Protein AF-A0A954QRU7-F1 (afdb_monomer)

Structure (mmCIF, N/CA/C/O backbone):
data_AF-A0A954QRU7-F1
#
_entry.id   AF-A0A954QRU7-F1
#
loop_
_atom_site.group_PDB
_atom_site.id
_atom_site.type_symbol
_atom_site.label_atom_id
_atom_site.label_alt_id
_atom_site.label_comp_id
_atom_site.label_asym_id
_atom_site.label_entity_id
_atom_site.label_seq_id
_atom_site.pdbx_PDB_ins_code
_atom_site.Cartn_x
_atom_site.Cartn_y
_atom_site.Cartn_z
_atom_site.occupancy
_atom_site.B_iso_or_equiv
_atom_site.auth_seq_id
_atom_site.auth_comp_id
_atom_site.auth_asym_id
_atom_site.auth_atom_id
_atom_site.pdbx_PDB_model_num
ATOM 1 N N . MET A 1 1 ? 37.452 9.430 -57.415 1.00 62.84 1 MET A N 1
ATOM 2 C CA . MET A 1 1 ? 36.950 10.141 -56.210 1.00 62.84 1 MET A CA 1
ATOM 3 C C . MET A 1 1 ? 35.502 9.790 -55.860 1.00 62.84 1 MET A C 1
ATOM 5 O O . MET A 1 1 ? 35.247 9.534 -54.694 1.00 62.84 1 MET A O 1
ATOM 9 N N . LYS A 1 2 ? 34.566 9.727 -56.822 1.00 70.38 2 LYS A N 1
ATOM 10 C CA . LYS A 1 2 ? 33.141 9.438 -56.547 1.00 70.38 2 LYS A CA 1
ATOM 11 C C . LYS A 1 2 ? 32.864 8.030 -55.981 1.00 70.38 2 LYS A C 1
ATOM 13 O O . LYS A 1 2 ? 31.993 7.886 -55.137 1.00 70.38 2 LYS A O 1
ATOM 18 N N . GLU A 1 3 ? 33.631 7.019 -56.386 1.00 77.12 3 GLU A N 1
ATOM 19 C CA . GLU A 1 3 ? 33.451 5.634 -55.911 1.00 77.12 3 GLU A CA 1
ATOM 20 C C . GLU A 1 3 ? 33.854 5.459 -54.438 1.00 77.12 3 GLU A C 1
ATOM 22 O O . GLU A 1 3 ? 33.079 4.932 -53.649 1.00 77.12 3 GLU A O 1
ATOM 27 N N . TYR A 1 4 ? 35.007 5.997 -54.023 1.00 84.94 4 TYR A N 1
ATOM 28 C CA . TYR A 1 4 ? 35.438 5.982 -52.617 1.00 84.94 4 TYR A CA 1
ATOM 29 C C . TYR A 1 4 ? 34.463 6.714 -51.685 1.00 84.94 4 TYR A C 1
ATOM 31 O O . TYR A 1 4 ? 34.247 6.284 -50.556 1.00 84.94 4 TYR A O 1
ATOM 39 N N . PHE A 1 5 ? 33.838 7.793 -52.165 1.00 83.44 5 PHE A N 1
ATOM 40 C CA . PHE A 1 5 ? 32.816 8.517 -51.411 1.00 83.44 5 PHE A CA 1
ATOM 41 C C . PHE A 1 5 ? 31.587 7.641 -51.119 1.00 83.44 5 PHE A C 1
ATOM 43 O O . PHE A 1 5 ? 31.113 7.616 -49.986 1.00 83.44 5 PHE A O 1
ATOM 50 N N . LEU A 1 6 ? 31.111 6.868 -52.103 1.00 86.75 6 LEU A N 1
ATOM 51 C CA . LEU A 1 6 ? 29.978 5.955 -51.917 1.00 86.75 6 LEU A CA 1
ATOM 52 C C . LEU A 1 6 ? 30.295 4.820 -50.937 1.00 86.75 6 LEU A C 1
ATOM 54 O O . LEU A 1 6 ? 29.443 4.477 -50.121 1.00 86.75 6 LEU A O 1
ATOM 58 N N . PHE A 1 7 ? 31.515 4.280 -50.959 1.00 88.56 7 PHE A N 1
ATOM 59 C CA . PHE A 1 7 ? 31.930 3.254 -49.997 1.00 88.56 7 PHE A CA 1
ATOM 60 C C . PHE A 1 7 ? 32.012 3.784 -48.562 1.00 88.56 7 PHE A C 1
ATOM 62 O O . PHE A 1 7 ? 31.546 3.116 -47.641 1.00 88.56 7 PHE A O 1
ATOM 69 N N . ILE A 1 8 ? 32.553 4.990 -48.361 1.00 90.19 8 ILE A N 1
ATOM 70 C CA . ILE A 1 8 ? 32.653 5.600 -47.026 1.00 90.19 8 ILE A CA 1
ATOM 71 C C . ILE A 1 8 ? 31.260 5.925 -46.478 1.00 90.19 8 ILE A C 1
ATOM 73 O O . ILE A 1 8 ? 30.940 5.553 -45.350 1.00 90.19 8 ILE A O 1
ATOM 77 N N . VAL A 1 9 ? 30.411 6.575 -47.280 1.00 90.62 9 VAL A N 1
ATOM 78 C CA . VAL A 1 9 ? 29.050 6.940 -46.860 1.00 90.62 9 VAL A CA 1
ATOM 79 C C . VAL A 1 9 ? 28.194 5.692 -46.642 1.00 90.62 9 VAL A C 1
ATOM 81 O O . VAL A 1 9 ? 27.519 5.595 -45.622 1.00 90.62 9 VAL A O 1
ATOM 84 N N . GLY A 1 10 ? 28.262 4.704 -47.540 1.00 92.38 10 GLY A N 1
ATOM 85 C CA . GLY A 1 10 ? 27.544 3.436 -47.394 1.00 92.38 10 GLY A CA 1
ATOM 86 C C . GLY A 1 10 ? 27.986 2.646 -46.161 1.00 92.38 10 GLY A C 1
ATOM 87 O O . GLY A 1 10 ? 27.143 2.155 -45.411 1.00 92.38 10 GLY A O 1
ATOM 88 N N . GLY A 1 11 ? 29.294 2.591 -45.895 1.00 92.69 11 GLY A N 1
ATOM 89 C CA . GLY A 1 11 ? 29.844 1.963 -44.693 1.00 92.69 11 GLY A CA 1
ATOM 90 C C . GLY A 1 11 ? 29.396 2.658 -43.406 1.00 92.69 11 GLY A C 1
ATOM 91 O O . GLY A 1 11 ? 28.996 1.989 -42.454 1.00 92.69 11 GLY A O 1
ATOM 92 N N . MET A 1 12 ? 29.382 3.994 -43.389 1.00 94.38 12 MET A N 1
ATOM 93 C CA . MET A 1 12 ? 28.890 4.773 -42.248 1.00 94.38 12 MET A CA 1
ATOM 94 C C . MET A 1 12 ? 27.396 4.532 -41.993 1.00 94.38 12 MET A C 1
ATOM 96 O O . MET A 1 12 ? 26.984 4.409 -40.842 1.00 94.38 12 MET A O 1
ATOM 100 N N . LEU A 1 13 ? 26.594 4.418 -43.053 1.00 94.75 13 LEU A N 1
ATOM 101 C CA . LEU A 1 13 ? 25.151 4.190 -42.961 1.00 94.75 13 LEU A CA 1
ATOM 102 C C . LEU A 1 13 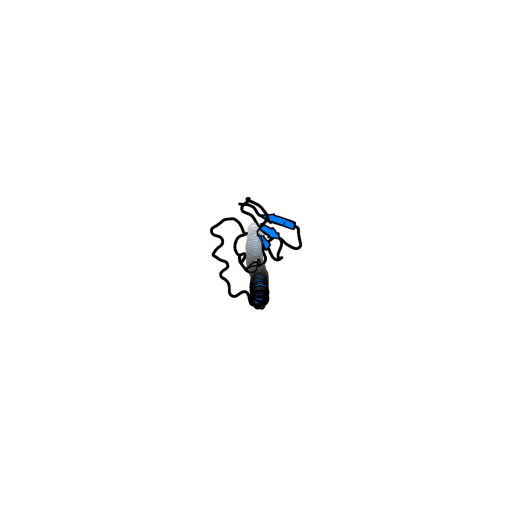? 24.836 2.800 -42.392 1.00 94.75 13 LEU A C 1
ATOM 104 O O . LEU A 1 13 ? 24.006 2.673 -41.494 1.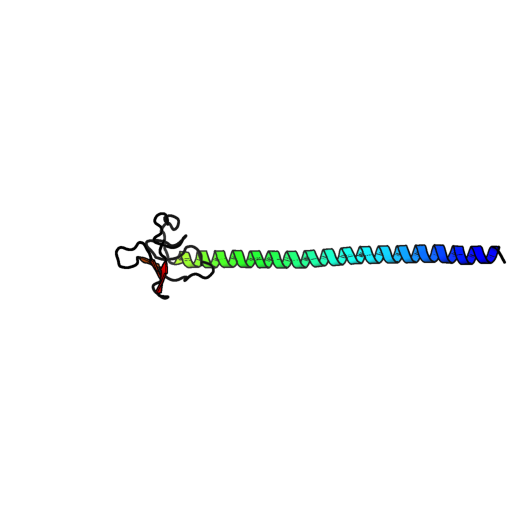00 94.75 13 LEU A O 1
ATOM 108 N N . ILE A 1 14 ? 25.560 1.771 -42.844 1.00 93.69 14 ILE A N 1
ATOM 109 C CA . ILE A 1 14 ? 25.463 0.415 -42.286 1.00 93.69 14 ILE A CA 1
ATOM 110 C C . ILE A 1 14 ? 25.934 0.400 -40.827 1.00 93.69 14 ILE A C 1
ATOM 112 O O . ILE A 1 14 ? 25.255 -0.166 -39.974 1.00 93.69 14 ILE A O 1
ATOM 116 N N . GLY A 1 15 ? 27.049 1.067 -40.513 1.00 95.75 15 GLY A N 1
ATOM 117 C CA . GLY A 1 15 ? 27.545 1.184 -39.140 1.00 95.75 15 GLY A CA 1
ATOM 118 C C . GLY A 1 15 ? 26.531 1.844 -38.203 1.00 95.75 15 GLY A C 1
ATOM 119 O O . GLY A 1 15 ? 26.275 1.334 -37.114 1.00 95.75 15 GLY A O 1
ATOM 120 N N . ALA A 1 16 ? 25.890 2.928 -38.646 1.00 95.50 16 ALA A N 1
ATOM 121 C CA . ALA A 1 16 ? 24.833 3.600 -37.894 1.00 95.50 16 ALA A CA 1
ATOM 122 C C . ALA A 1 16 ? 23.611 2.693 -37.676 1.00 95.50 16 ALA A C 1
ATOM 124 O O . ALA A 1 16 ? 23.063 2.665 -36.576 1.00 95.50 16 ALA A O 1
ATOM 125 N N . LEU A 1 17 ? 23.220 1.911 -38.687 1.00 96.19 17 LEU A N 1
ATOM 126 C CA . LEU A 1 17 ? 22.139 0.925 -38.588 1.00 96.19 17 LEU A CA 1
ATOM 127 C C . LEU A 1 17 ? 22.441 -0.159 -37.550 1.00 96.19 17 LEU A C 1
ATOM 129 O O . LEU A 1 17 ? 21.585 -0.476 -36.724 1.00 96.19 17 LEU A O 1
ATOM 133 N N . VAL A 1 18 ? 23.664 -0.694 -37.554 1.00 96.69 18 VAL A N 1
ATOM 134 C CA . VAL A 1 18 ? 24.096 -1.701 -36.575 1.00 96.69 18 VAL A CA 1
ATOM 135 C C . VAL A 1 18 ? 24.102 -1.113 -35.165 1.00 96.69 18 VAL A C 1
ATOM 137 O O . VAL A 1 18 ? 23.556 -1.725 -34.250 1.00 96.69 18 VAL A O 1
ATOM 140 N N . LEU A 1 19 ? 24.656 0.089 -34.982 1.00 96.75 19 LEU A N 1
ATOM 141 C CA . LEU A 1 19 ? 24.666 0.763 -33.681 1.00 96.75 19 LEU A CA 1
ATOM 142 C C . LEU A 1 19 ? 23.251 1.050 -33.171 1.00 96.75 19 LEU A C 1
ATOM 144 O O . LEU A 1 19 ? 22.970 0.823 -31.996 1.00 96.75 19 LEU A O 1
ATOM 148 N N . TYR A 1 20 ? 22.351 1.498 -34.049 1.00 96.94 20 TYR A N 1
ATOM 149 C CA . TYR A 1 20 ? 20.947 1.714 -33.707 1.00 96.94 20 TYR A CA 1
ATOM 150 C C . TYR A 1 20 ? 20.267 0.416 -33.264 1.00 96.94 20 TYR A C 1
ATOM 152 O O . TYR A 1 20 ? 19.567 0.402 -32.252 1.00 96.94 20 TYR A O 1
ATOM 160 N N . PHE A 1 21 ? 20.513 -0.686 -33.975 1.00 97.19 21 PHE A N 1
ATOM 161 C CA . PHE A 1 21 ? 19.952 -1.987 -33.625 1.00 97.19 21 PHE A CA 1
ATOM 162 C C . PHE A 1 21 ? 20.461 -2.480 -32.266 1.00 97.19 21 PHE A C 1
ATOM 164 O O . PHE A 1 21 ? 19.664 -2.859 -31.411 1.00 97.19 21 PHE A O 1
ATOM 171 N N . VAL A 1 22 ? 21.774 -2.399 -32.022 1.00 96.88 22 VAL A N 1
ATOM 172 C CA . VAL A 1 22 ? 22.374 -2.754 -30.725 1.00 96.88 22 VAL A CA 1
ATOM 173 C C . VAL A 1 22 ? 21.781 -1.904 -29.602 1.00 96.88 22 VAL A C 1
ATOM 175 O O . VAL A 1 22 ? 21.382 -2.438 -28.569 1.00 96.88 22 VAL A O 1
ATOM 178 N N . TRP A 1 23 ? 21.665 -0.593 -29.812 1.00 96.88 23 TRP A N 1
ATOM 179 C CA . TRP A 1 23 ? 21.068 0.310 -28.832 1.00 96.88 23 TRP A CA 1
ATOM 180 C C . TRP A 1 23 ? 19.595 -0.020 -28.555 1.00 96.88 23 TRP A C 1
ATOM 182 O O . TRP A 1 23 ? 19.175 -0.033 -27.400 1.00 96.88 23 TRP A O 1
ATOM 192 N N . SER A 1 24 ? 18.817 -0.338 -29.592 1.00 96.31 24 SER A N 1
ATOM 193 C CA . SER A 1 24 ? 17.408 -0.720 -29.460 1.00 96.31 24 SER A CA 1
ATOM 194 C C . SER A 1 24 ? 17.241 -2.007 -28.652 1.00 96.31 24 SER A C 1
ATOM 196 O O . SER A 1 24 ? 16.396 -2.055 -27.758 1.00 96.31 24 SER A O 1
ATOM 198 N N . VAL A 1 25 ? 18.080 -3.013 -28.909 1.00 97.12 25 VAL A N 1
ATOM 199 C CA . VAL A 1 25 ? 18.077 -4.273 -28.159 1.00 97.12 25 VAL A CA 1
ATOM 200 C C . VAL A 1 25 ? 18.443 -4.029 -26.696 1.00 97.12 25 VAL A C 1
ATOM 202 O O . VAL A 1 25 ? 17.706 -4.452 -25.809 1.00 97.12 25 VAL A O 1
ATOM 205 N N . LEU A 1 26 ? 19.524 -3.291 -26.426 1.00 96.88 26 LEU A N 1
ATOM 206 C CA . LEU A 1 26 ? 19.924 -2.947 -25.057 1.00 96.88 26 LEU A CA 1
ATOM 207 C C . LEU A 1 26 ? 18.813 -2.207 -24.306 1.00 96.88 26 LEU A C 1
ATOM 209 O O . LEU A 1 26 ? 18.538 -2.520 -23.151 1.00 96.88 26 LEU A O 1
ATOM 213 N N . ARG A 1 27 ? 18.135 -1.266 -24.971 1.00 95.69 27 ARG A N 1
ATOM 214 C CA . ARG A 1 27 ? 17.009 -0.534 -24.389 1.00 95.69 27 ARG A CA 1
ATOM 215 C C . ARG A 1 27 ? 15.829 -1.451 -24.064 1.00 95.69 27 ARG A C 1
ATOM 217 O O . ARG A 1 27 ? 15.233 -1.287 -23.007 1.00 95.69 27 ARG A O 1
ATOM 224 N N . ALA A 1 28 ? 15.505 -2.403 -24.938 1.00 95.19 28 ALA A N 1
ATOM 225 C CA . ALA A 1 28 ? 14.420 -3.356 -24.706 1.00 95.19 28 ALA A CA 1
ATOM 226 C C . ALA A 1 28 ? 14.720 -4.298 -23.528 1.00 95.19 28 ALA A C 1
ATOM 228 O O . ALA A 1 28 ? 13.849 -4.568 -22.704 1.00 95.19 28 ALA A O 1
ATOM 229 N N . PHE A 1 29 ? 15.968 -4.762 -23.409 1.00 96.62 29 PHE A N 1
ATOM 230 C CA . PHE A 1 29 ? 16.397 -5.533 -22.242 1.00 96.62 29 PHE A CA 1
ATOM 231 C C . PHE A 1 29 ? 16.344 -4.703 -20.960 1.00 96.62 29 PHE A C 1
ATOM 233 O O . PHE A 1 29 ? 15.914 -5.212 -19.928 1.00 96.62 29 PHE A O 1
ATOM 240 N N . TRP A 1 30 ? 16.737 -3.430 -21.025 1.00 96.25 30 TRP A N 1
ATOM 241 C CA . TRP A 1 30 ? 16.670 -2.533 -19.875 1.00 96.25 30 TRP A CA 1
ATOM 242 C C . TRP A 1 30 ? 15.231 -2.315 -19.394 1.00 96.25 30 TRP A C 1
ATOM 244 O O . TRP A 1 30 ? 14.975 -2.448 -18.203 1.00 96.25 30 TRP A O 1
ATOM 254 N N . SER A 1 31 ? 14.281 -2.063 -20.302 1.00 94.19 31 SER A N 1
ATOM 255 C CA . SER A 1 31 ? 12.871 -1.902 -19.920 1.00 94.19 31 SER A CA 1
ATOM 256 C C . SER A 1 31 ? 12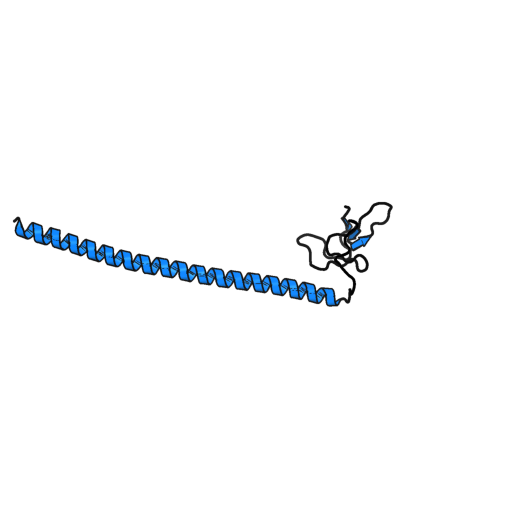.286 -3.179 -19.319 1.00 94.19 31 SER A C 1
ATOM 258 O O . SER A 1 31 ? 11.626 -3.117 -18.292 1.00 94.19 31 SER A O 1
ATOM 260 N N . LEU A 1 32 ? 12.595 -4.348 -19.895 1.00 95.50 32 LEU A N 1
ATOM 261 C CA . LEU A 1 32 ? 12.164 -5.633 -19.331 1.00 95.50 32 LEU A CA 1
ATOM 262 C C . LEU A 1 32 ? 12.733 -5.870 -17.926 1.00 95.50 32 LEU A C 1
ATOM 264 O O . LEU A 1 32 ? 12.055 -6.436 -17.073 1.00 95.50 32 LEU A O 1
ATOM 268 N N . PHE A 1 33 ? 13.977 -5.451 -17.686 1.00 96.06 33 PHE A N 1
ATOM 269 C CA . PHE A 1 33 ? 14.607 -5.565 -16.376 1.00 96.06 33 PHE A CA 1
ATOM 270 C C . PHE A 1 33 ? 13.975 -4.622 -15.343 1.00 96.06 33 PHE A C 1
ATOM 272 O O . PHE A 1 33 ? 13.733 -5.041 -14.212 1.00 96.06 33 PHE A O 1
ATOM 279 N N . GLU A 1 34 ? 13.681 -3.375 -15.722 1.00 96.12 34 GLU A N 1
ATOM 280 C CA . GLU A 1 34 ? 12.969 -2.425 -14.858 1.00 96.12 34 GLU A CA 1
ATOM 281 C C . GLU A 1 34 ? 11.567 -2.928 -14.507 1.00 96.12 34 GLU A C 1
ATOM 283 O O . GLU A 1 34 ? 11.216 -2.951 -13.328 1.00 96.12 34 GLU A O 1
ATOM 288 N N . ASP A 1 35 ? 10.811 -3.408 -15.497 1.00 94.62 35 ASP A N 1
ATOM 289 C CA . ASP A 1 35 ? 9.477 -3.972 -15.283 1.00 94.62 35 ASP A CA 1
ATOM 290 C C . ASP A 1 35 ? 9.538 -5.185 -14.347 1.00 94.62 35 ASP A C 1
ATOM 292 O O . ASP A 1 35 ? 8.788 -5.266 -13.375 1.00 94.62 35 ASP A O 1
ATOM 296 N N . TRP A 1 36 ? 10.474 -6.112 -14.583 1.00 95.12 36 TRP A N 1
ATOM 297 C CA . TRP A 1 36 ? 10.664 -7.277 -13.718 1.00 95.12 36 TRP A CA 1
ATOM 298 C C . TRP A 1 36 ? 10.985 -6.883 -12.272 1.00 95.12 36 TRP A C 1
ATOM 300 O O . TRP A 1 36 ? 10.422 -7.463 -11.342 1.00 95.12 36 TRP A O 1
ATOM 310 N N . ARG A 1 37 ? 11.843 -5.875 -12.065 1.00 95.44 37 ARG A N 1
ATOM 311 C CA . ARG A 1 37 ? 12.162 -5.374 -10.722 1.00 95.44 37 ARG A CA 1
ATOM 312 C C . ARG A 1 37 ? 10.937 -4.758 -10.047 1.00 95.44 37 ARG A C 1
ATOM 314 O O . ARG A 1 37 ? 10.676 -5.057 -8.886 1.00 95.44 37 ARG A O 1
ATOM 321 N N . LEU A 1 38 ? 10.167 -3.950 -10.775 1.00 93.50 38 LEU A N 1
ATOM 322 C CA . LEU A 1 38 ? 8.939 -3.335 -10.263 1.00 93.50 38 LEU A CA 1
ATOM 323 C C . LEU A 1 38 ? 7.901 -4.386 -9.846 1.00 93.50 38 LEU A C 1
ATOM 325 O O . LEU A 1 38 ? 7.259 -4.227 -8.810 1.00 93.50 38 LEU A O 1
ATOM 329 N N . TYR A 1 39 ? 7.766 -5.481 -10.599 1.00 92.88 39 TYR A N 1
ATOM 330 C CA . TYR A 1 39 ? 6.893 -6.591 -10.207 1.00 92.88 39 TYR A CA 1
ATOM 331 C C . TYR A 1 39 ? 7.342 -7.261 -8.904 1.00 92.88 39 TYR A C 1
ATOM 333 O O . TYR A 1 39 ? 6.499 -7.572 -8.068 1.00 92.88 39 TYR A O 1
ATOM 341 N N . GLN A 1 40 ? 8.650 -7.435 -8.686 1.00 93.69 40 GLN A N 1
ATOM 342 C CA . GLN A 1 40 ? 9.142 -7.981 -7.416 1.00 93.69 40 GLN A CA 1
ATO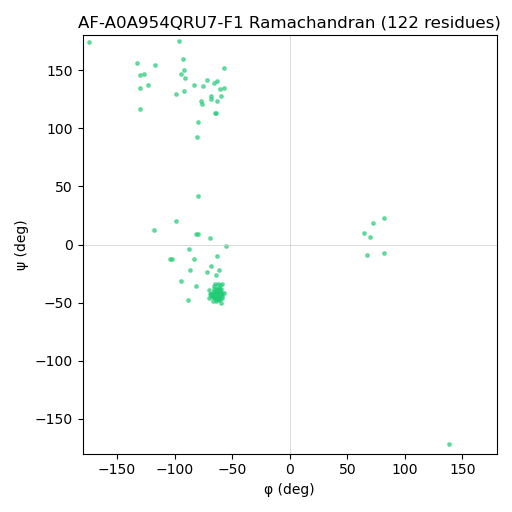M 343 C C . GLN A 1 40 ? 8.852 -7.060 -6.226 1.00 93.69 40 GLN A C 1
ATOM 345 O O . GLN A 1 40 ? 8.456 -7.542 -5.167 1.00 93.69 40 GLN A O 1
ATOM 350 N N . GLU A 1 41 ? 9.020 -5.748 -6.406 1.00 93.12 41 GLU A N 1
ATOM 351 C CA . GLU A 1 41 ? 8.709 -4.752 -5.372 1.00 93.12 41 GLU A CA 1
ATOM 352 C C . GLU A 1 41 ? 7.205 -4.750 -5.028 1.00 93.12 41 GLU A C 1
ATOM 354 O O . GLU A 1 41 ? 6.829 -4.647 -3.858 1.00 93.12 41 GLU A O 1
ATOM 359 N N . LEU A 1 42 ? 6.331 -4.917 -6.028 1.00 93.12 42 LEU A N 1
ATOM 360 C CA . LEU A 1 42 ? 4.883 -5.027 -5.820 1.00 93.12 42 LEU A CA 1
ATOM 361 C C . LEU A 1 42 ? 4.490 -6.307 -5.072 1.00 93.12 42 LEU A C 1
ATOM 363 O O . LEU A 1 42 ? 3.697 -6.229 -4.134 1.00 93.12 42 LEU A O 1
ATOM 367 N N . ASP A 1 43 ? 5.071 -7.452 -5.434 1.00 94.12 43 ASP A N 1
ATOM 368 C CA . ASP A 1 43 ? 4.829 -8.728 -4.749 1.00 94.12 43 ASP A CA 1
ATOM 369 C C . ASP A 1 43 ? 5.231 -8.663 -3.265 1.00 94.12 43 ASP A C 1
ATOM 371 O O . ASP A 1 43 ? 4.562 -9.235 -2.399 1.00 94.12 43 ASP A O 1
ATOM 375 N N . GLU A 1 44 ? 6.332 -7.976 -2.949 1.00 92.44 44 GLU A N 1
ATOM 376 C CA . GLU A 1 44 ? 6.775 -7.777 -1.567 1.00 92.44 44 GLU A CA 1
ATOM 377 C C . GLU A 1 44 ? 5.787 -6.901 -0.783 1.00 92.44 44 GLU A C 1
ATOM 379 O O . GLU A 1 44 ? 5.376 -7.268 0.321 1.00 92.44 44 GLU A O 1
ATOM 384 N N . LEU A 1 45 ? 5.322 -5.797 -1.378 1.00 89.88 45 LEU A N 1
ATOM 385 C CA . LEU A 1 45 ? 4.318 -4.918 -0.770 1.00 89.88 45 LEU A CA 1
ATOM 386 C C . LEU A 1 45 ? 2.973 -5.619 -0.544 1.00 89.88 45 LEU A C 1
ATOM 388 O O . LEU A 1 45 ? 2.326 -5.388 0.483 1.00 89.88 45 LEU A O 1
ATOM 392 N N . GLU A 1 46 ? 2.543 -6.470 -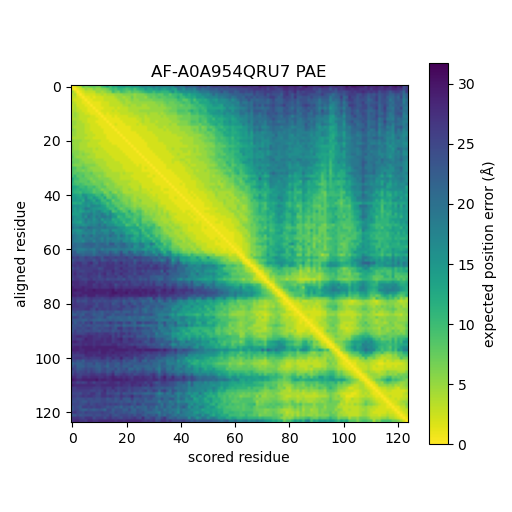1.476 1.00 92.38 46 GLU A N 1
ATOM 393 C CA . GLU A 1 46 ? 1.307 -7.242 -1.340 1.00 92.38 46 GLU A CA 1
ATOM 394 C C . GLU A 1 46 ? 1.414 -8.254 -0.192 1.00 92.38 46 GLU A C 1
ATOM 396 O O . GLU A 1 46 ? 0.536 -8.303 0.676 1.00 92.38 46 GLU A O 1
ATOM 401 N N . ARG A 1 47 ? 2.540 -8.975 -0.097 1.00 89.38 47 ARG A N 1
ATOM 402 C CA . ARG A 1 47 ? 2.810 -9.883 1.030 1.00 89.38 47 ARG A CA 1
ATOM 403 C C . ARG A 1 47 ? 2.814 -9.151 2.367 1.00 89.38 47 ARG A C 1
ATOM 405 O O . ARG A 1 47 ? 2.231 -9.650 3.330 1.00 89.38 47 ARG A O 1
ATOM 412 N N . ASP A 1 48 ? 3.425 -7.974 2.436 1.00 88.50 48 ASP A N 1
ATOM 413 C CA . ASP A 1 48 ? 3.439 -7.150 3.646 1.00 88.50 48 ASP A CA 1
ATOM 414 C C . ASP A 1 48 ? 2.035 -6.674 4.037 1.00 88.50 48 ASP A C 1
ATOM 416 O O . ASP A 1 48 ? 1.660 -6.698 5.217 1.00 88.50 48 ASP A O 1
ATOM 420 N N . ALA A 1 49 ? 1.227 -6.254 3.062 1.00 86.75 49 ALA A N 1
ATOM 421 C CA . ALA A 1 49 ? -0.151 -5.840 3.296 1.00 86.75 49 ALA A CA 1
ATOM 422 C C . ALA A 1 49 ? -1.006 -6.998 3.831 1.00 86.75 49 ALA A C 1
ATOM 424 O O . ALA A 1 49 ? -1.757 -6.818 4.798 1.00 86.75 49 ALA A O 1
ATOM 425 N N . ASP A 1 50 ? -0.857 -8.191 3.262 1.00 90.75 50 ASP A N 1
ATOM 426 C CA . ASP A 1 50 ? -1.591 -9.379 3.689 1.00 90.75 50 ASP A CA 1
ATOM 427 C C . ASP A 1 50 ? -1.141 -9.875 5.061 1.00 90.75 50 ASP A C 1
ATOM 429 O O . ASP A 1 50 ? -1.979 -10.195 5.909 1.00 90.75 50 ASP A O 1
ATOM 433 N N . GLN A 1 51 ? 0.161 -9.834 5.356 1.00 89.62 51 GLN A N 1
ATOM 434 C CA . GLN A 1 51 ? 0.665 -10.116 6.699 1.00 89.62 51 GLN A CA 1
ATOM 435 C C . GLN A 1 51 ? 0.099 -9.139 7.734 1.00 89.62 51 GLN A C 1
ATOM 437 O O . GLN A 1 51 ? -0.296 -9.563 8.825 1.00 89.62 51 GLN A O 1
ATOM 442 N N . ARG A 1 52 ? 0.002 -7.843 7.403 1.00 84.81 52 ARG A N 1
ATOM 443 C CA . ARG A 1 52 ? -0.610 -6.835 8.284 1.00 84.81 52 ARG A CA 1
ATOM 444 C C . ARG A 1 52 ? -2.095 -7.099 8.499 1.00 84.81 52 ARG A C 1
ATOM 446 O O . ARG A 1 52 ? -2.541 -7.051 9.644 1.00 84.81 52 ARG A O 1
ATOM 453 N N . LYS A 1 53 ? -2.857 -7.420 7.448 1.00 82.38 53 LYS A N 1
ATOM 454 C CA . LYS A 1 53 ? -4.278 -7.797 7.574 1.00 82.38 53 LYS A CA 1
ATOM 455 C C . LYS A 1 53 ? -4.445 -9.037 8.453 1.00 82.38 53 LYS A C 1
ATOM 457 O O . LYS A 1 53 ? -5.177 -8.981 9.436 1.00 82.38 53 LYS A O 1
ATOM 462 N N . ALA A 1 54 ? -3.691 -10.102 8.185 1.00 84.31 54 ALA A N 1
ATOM 463 C CA . ALA A 1 54 ? -3.732 -11.331 8.972 1.00 84.31 54 ALA A CA 1
ATOM 464 C C . ALA A 1 54 ? -3.297 -11.110 10.433 1.00 84.31 54 ALA A C 1
ATOM 466 O O . ALA A 1 54 ? -3.805 -11.757 11.349 1.00 84.31 54 ALA A O 1
ATOM 467 N N . ALA A 1 55 ? -2.351 -10.204 10.695 1.00 83.19 55 ALA A N 1
ATOM 468 C CA . ALA A 1 55 ? -1.982 -9.815 12.055 1.00 83.19 55 ALA A CA 1
ATOM 469 C C . ALA A 1 55 ? -3.107 -9.033 12.752 1.00 83.19 55 ALA A C 1
ATOM 471 O O . ALA A 1 55 ? -3.398 -9.296 13.917 1.00 83.19 55 ALA A O 1
ATOM 472 N N . LEU A 1 56 ? -3.769 -8.103 12.056 1.00 80.81 56 LEU A N 1
ATOM 473 C CA . LEU A 1 56 ? -4.927 -7.375 12.585 1.00 80.81 56 LEU A CA 1
ATOM 474 C C . LEU A 1 56 ? -6.090 -8.319 12.909 1.00 80.81 56 LEU A C 1
ATOM 476 O O . LEU A 1 56 ? -6.693 -8.185 13.972 1.00 80.81 56 LEU A O 1
ATOM 480 N N . GLU A 1 57 ? -6.371 -9.291 12.044 1.00 80.12 57 GLU A N 1
ATOM 481 C CA . GLU A 1 57 ? -7.409 -10.302 12.267 1.00 80.12 57 GLU A CA 1
ATOM 482 C C . GLU A 1 57 ? -7.077 -11.216 13.445 1.00 80.12 57 GLU A C 1
ATOM 484 O O . GLU A 1 57 ? -7.923 -11.406 14.317 1.00 80.12 57 GLU A O 1
ATOM 489 N N . ARG A 1 58 ? -5.833 -11.707 13.544 1.00 81.00 58 ARG A N 1
ATOM 490 C CA . ARG A 1 58 ? -5.379 -12.498 14.700 1.00 81.00 58 ARG A CA 1
ATOM 491 C C . ARG A 1 58 ? -5.474 -11.712 16.006 1.00 81.00 58 ARG A C 1
ATOM 493 O O . ARG A 1 58 ? -5.959 -12.245 16.998 1.00 81.00 58 ARG A O 1
ATOM 500 N N . ASN A 1 59 ? -5.073 -10.441 16.003 1.00 75.75 59 ASN A N 1
ATOM 501 C CA . ASN A 1 59 ? -5.193 -9.567 17.171 1.00 75.75 59 ASN A CA 1
ATOM 502 C C . ASN A 1 59 ? -6.658 -9.280 17.537 1.00 75.75 59 ASN A C 1
ATOM 504 O O . ASN A 1 59 ? -6.978 -9.173 18.718 1.00 75.75 59 ASN A O 1
ATOM 508 N N . ALA A 1 60 ? -7.554 -9.154 16.554 1.00 69.38 60 ALA A N 1
ATOM 509 C CA . ALA A 1 60 ? -8.985 -9.004 16.807 1.00 69.38 60 ALA A CA 1
ATOM 510 C C . ALA A 1 60 ? -9.591 -10.295 17.386 1.00 69.38 60 ALA A C 1
ATOM 512 O O . ALA A 1 60 ? -10.304 -10.236 18.386 1.00 69.38 60 ALA A O 1
ATOM 513 N N . ALA A 1 61 ? -9.250 -11.457 16.822 1.00 71.12 61 ALA A N 1
ATOM 514 C CA . ALA A 1 61 ? -9.699 -12.760 17.307 1.00 71.12 61 ALA A CA 1
ATOM 515 C C . ALA A 1 61 ? -9.211 -13.041 18.738 1.00 71.12 61 ALA A C 1
ATOM 517 O O . ALA A 1 61 ? -10.018 -13.356 19.607 1.00 71.12 61 ALA A O 1
ATOM 518 N N . ALA A 1 62 ? -7.923 -12.815 19.021 1.00 71.12 62 ALA A N 1
ATOM 519 C CA . ALA A 1 62 ? -7.345 -12.986 20.357 1.00 71.12 62 ALA A CA 1
ATOM 520 C C . ALA A 1 62 ? -7.974 -12.063 21.419 1.00 71.12 62 ALA A C 1
ATOM 522 O O . ALA A 1 62 ? -7.908 -12.349 22.609 1.00 71.12 62 ALA A O 1
ATOM 523 N N . ARG A 1 63 ? -8.603 -10.948 21.024 1.00 64.25 63 ARG A N 1
ATOM 524 C CA . ARG A 1 63 ? -9.342 -10.088 21.961 1.00 64.25 63 ARG A CA 1
ATOM 525 C C . ARG A 1 63 ? -10.742 -10.593 22.268 1.00 64.25 63 ARG A C 1
ATOM 527 O O . ARG A 1 63 ? -11.203 -10.401 23.394 1.00 64.25 63 ARG A O 1
ATOM 534 N N . LEU A 1 64 ? -11.416 -11.179 21.281 1.00 61.72 64 LEU A N 1
ATOM 535 C CA . LEU A 1 64 ? -12.732 -11.795 21.468 1.00 61.72 64 LEU A CA 1
ATOM 536 C C . LEU A 1 64 ? -12.647 -13.057 22.341 1.00 61.72 64 LEU A C 1
ATOM 538 O O . LEU A 1 64 ? -13.639 -13.417 22.966 1.00 61.72 64 LEU A O 1
ATOM 542 N N . ASP A 1 65 ? -11.450 -13.629 22.490 1.00 61.06 65 ASP A N 1
ATOM 543 C CA . ASP A 1 65 ? -11.146 -14.705 23.443 1.00 61.06 65 ASP A CA 1
ATOM 544 C C . ASP A 1 65 ? -11.329 -14.299 24.924 1.00 61.06 65 ASP A C 1
ATOM 546 O O . ASP A 1 65 ? -11.388 -15.146 25.806 1.00 61.06 65 ASP A O 1
ATOM 550 N N . ASN A 1 66 ? -11.534 -13.006 25.226 1.00 54.97 66 ASN A N 1
ATOM 551 C CA . ASN A 1 66 ? -12.002 -12.568 26.553 1.00 54.97 66 ASN A CA 1
ATOM 552 C C . ASN A 1 66 ? -13.471 -12.962 26.852 1.00 54.97 66 ASN A C 1
ATOM 554 O O . ASN A 1 66 ? -14.015 -12.543 27.874 1.00 54.97 66 ASN A O 1
ATOM 558 N N . GLY A 1 67 ? -14.130 -13.728 25.973 1.00 57.59 67 GLY A N 1
ATOM 559 C CA . GLY A 1 67 ? -15.423 -14.362 26.248 1.00 57.59 67 GLY A CA 1
ATOM 560 C C . GLY A 1 67 ? -16.649 -13.463 26.064 1.00 57.59 67 GLY A C 1
ATOM 561 O O . GLY A 1 67 ? -17.691 -13.717 26.663 1.00 57.59 67 GLY A O 1
ATOM 562 N N . CYS A 1 68 ? -16.565 -12.393 25.264 1.00 67.19 68 CYS A N 1
ATOM 563 C CA . CYS A 1 68 ? -17.762 -11.609 24.946 1.00 67.19 68 CYS A CA 1
ATOM 564 C C . CYS A 1 68 ? -18.565 -12.312 23.834 1.00 67.19 68 CYS A C 1
ATOM 566 O O . CYS A 1 68 ? -18.324 -12.091 22.653 1.00 67.19 68 CYS A O 1
ATOM 568 N N . GLU A 1 69 ? -19.532 -13.145 24.226 1.00 68.19 69 GLU A N 1
ATOM 569 C CA . GLU A 1 69 ? -20.431 -13.913 23.335 1.00 68.19 69 GLU A CA 1
ATOM 570 C C . GLU A 1 69 ? -21.598 -13.085 22.759 1.00 68.19 69 GLU A C 1
ATOM 572 O O . GLU A 1 69 ? -22.548 -13.613 22.183 1.00 68.19 69 GLU A O 1
ATOM 577 N N . HIS A 1 70 ? -21.579 -11.771 22.961 1.00 73.44 70 HIS A N 1
ATOM 578 C CA . HIS A 1 70 ? -22.690 -10.893 22.620 1.00 73.44 70 HIS A CA 1
ATOM 579 C C . HIS A 1 70 ? -22.556 -10.322 21.209 1.00 73.44 70 HIS A C 1
ATOM 581 O O . HIS A 1 70 ? -21.453 -10.054 20.740 1.00 73.44 70 HIS A O 1
ATOM 587 N N . ASP A 1 71 ? -23.694 -10.055 20.572 1.00 70.12 71 ASP A N 1
ATOM 588 C CA . ASP A 1 71 ? -23.719 -9.406 19.266 1.00 70.12 71 ASP A CA 1
ATOM 589 C C . ASP A 1 71 ? -23.194 -7.956 19.343 1.00 70.12 71 ASP A C 1
ATOM 591 O O . ASP A 1 71 ? -23.462 -7.214 20.297 1.00 70.12 71 ASP A O 1
ATOM 595 N N . PHE A 1 72 ? -22.410 -7.577 18.336 1.00 72.06 72 PHE A N 1
ATOM 596 C CA . PHE A 1 72 ? -21.78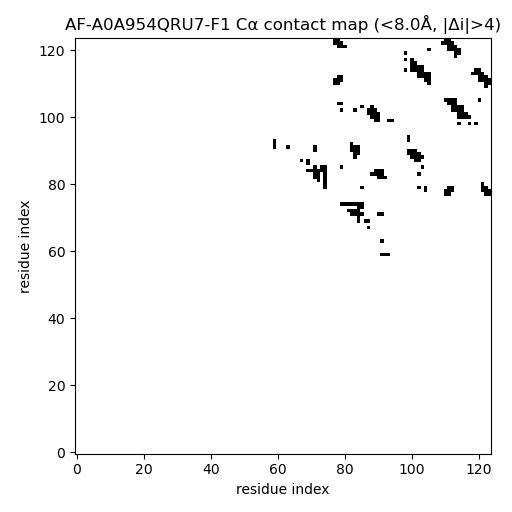9 -6.260 18.175 1.00 72.06 72 PHE A CA 1
ATOM 597 C C . PHE A 1 72 ? -22.505 -5.412 17.113 1.00 72.06 72 PHE A C 1
ATOM 599 O O . PHE A 1 72 ? -22.233 -4.214 17.036 1.00 72.06 72 PHE A O 1
ATOM 606 N N . ASP A 1 73 ? -23.397 -6.011 16.314 1.00 63.69 73 ASP A N 1
ATOM 607 C CA . ASP A 1 73 ? -24.101 -5.335 15.214 1.00 63.69 73 ASP A CA 1
ATOM 608 C C . ASP A 1 73 ? -25.401 -4.653 15.681 1.00 63.69 73 ASP A C 1
ATOM 610 O O . ASP A 1 73 ? -26.037 -3.904 14.942 1.00 63.69 73 ASP A O 1
ATOM 614 N N . ASP A 1 74 ? -25.763 -4.816 16.954 1.00 59.78 74 ASP A N 1
ATOM 615 C CA . ASP A 1 74 ? -26.908 -4.152 17.565 1.00 59.78 74 ASP A CA 1
ATOM 616 C C . ASP A 1 74 ? -26.572 -2.694 17.954 1.00 59.78 74 ASP A C 1
ATOM 618 O O . ASP A 1 74 ? -26.930 -2.247 19.032 1.00 59.78 74 ASP A O 1
ATOM 622 N N . SER A 1 75 ? -25.851 -1.897 17.149 1.00 57.41 75 SER A N 1
ATOM 623 C CA . SER A 1 75 ? -25.545 -0.473 17.451 1.00 57.41 75 SER A CA 1
ATOM 624 C C . SER A 1 75 ? -26.686 0.500 17.096 1.00 57.41 75 SER A C 1
ATOM 626 O O . SER A 1 75 ? -26.548 1.708 17.267 1.00 57.41 75 SER A O 1
ATOM 628 N N . ALA A 1 76 ? -27.868 -0.019 16.741 1.00 52.81 76 ALA A N 1
ATOM 629 C CA . ALA A 1 76 ? -29.032 0.700 16.198 1.00 52.81 76 ALA A CA 1
ATOM 630 C C . ALA A 1 76 ? -29.613 1.897 17.003 1.00 52.81 76 ALA A C 1
ATOM 632 O O . ALA A 1 76 ? -30.570 2.512 16.550 1.00 52.81 76 ALA A O 1
ATOM 633 N N . PHE A 1 77 ? -29.077 2.252 18.177 1.00 58.62 77 PHE A N 1
ATOM 634 C CA . PHE A 1 77 ? -29.570 3.360 19.014 1.00 58.62 77 PHE A CA 1
ATOM 635 C C . PHE A 1 77 ? -28.561 4.503 19.233 1.00 58.62 77 PHE A C 1
ATOM 637 O O . PHE A 1 77 ? -28.780 5.322 20.121 1.00 58.62 77 PHE A O 1
ATOM 644 N N . GLY A 1 78 ? -27.452 4.568 18.482 1.00 63.50 78 GLY A N 1
ATOM 645 C CA . GLY A 1 78 ? -26.522 5.719 18.482 1.00 63.50 78 GLY A CA 1
ATOM 646 C C . GLY A 1 78 ? -25.740 5.964 19.786 1.00 63.50 78 GLY A C 1
ATOM 647 O O . GLY A 1 78 ? -24.803 6.750 19.822 1.00 63.50 78 GLY A O 1
ATOM 648 N N . ALA A 1 79 ? -26.068 5.261 20.872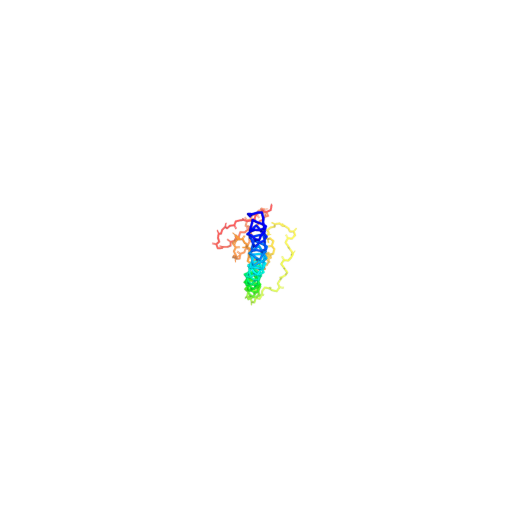 1.00 70.50 79 ALA A N 1
ATOM 649 C CA . ALA A 1 79 ? -25.446 5.463 22.179 1.00 70.50 79 ALA A CA 1
ATOM 650 C C . ALA A 1 79 ? -23.991 4.968 22.265 1.00 70.50 79 ALA A C 1
ATOM 652 O O . ALA A 1 79 ? -23.243 5.415 23.134 1.00 70.50 79 ALA A O 1
ATOM 653 N N . PHE A 1 80 ? -23.599 4.018 21.415 1.00 74.00 80 PHE A N 1
ATOM 654 C CA . PHE A 1 80 ? -22.279 3.387 21.414 1.00 74.00 80 PHE A CA 1
ATOM 655 C C . PHE A 1 80 ? -21.645 3.489 20.024 1.00 74.00 80 PHE A C 1
ATOM 657 O O . PHE A 1 80 ? -22.383 3.390 19.043 1.00 74.00 80 PHE A O 1
ATOM 664 N N . PRO A 1 81 ? -20.307 3.625 19.933 1.00 74.31 81 PRO A N 1
ATOM 665 C CA . PRO A 1 81 ? -19.610 3.591 18.653 1.00 74.31 81 PRO A CA 1
ATOM 666 C C . PRO A 1 81 ? -19.880 2.287 17.894 1.00 74.31 81 PRO A C 1
ATOM 668 O O . PRO A 1 81 ? -20.086 1.233 18.505 1.00 74.31 81 PRO A O 1
ATOM 671 N N . ASP A 1 82 ? -19.814 2.344 16.565 1.00 76.88 82 ASP A N 1
ATOM 672 C CA . ASP A 1 82 ? -20.048 1.176 15.715 1.00 76.88 82 ASP A CA 1
ATOM 673 C C . ASP A 1 82 ? -19.107 0.011 16.043 1.00 76.88 82 ASP A C 1
ATOM 675 O O . ASP A 1 82 ? -17.895 0.171 16.224 1.00 76.88 82 ASP A O 1
ATOM 679 N N . GLY A 1 83 ? -19.684 -1.190 16.118 1.00 75.12 83 GLY A N 1
ATOM 680 C CA . GLY A 1 83 ? -18.958 -2.410 16.450 1.00 75.12 83 GLY A CA 1
ATOM 681 C C . GLY A 1 83 ? -18.543 -2.521 17.919 1.00 75.12 83 GLY A C 1
ATOM 682 O O . GLY A 1 83 ? -17.651 -3.314 18.216 1.00 75.12 83 GLY A O 1
ATOM 683 N N . VAL A 1 84 ? -19.145 -1.759 18.841 1.00 78.12 84 VAL A N 1
ATOM 684 C CA . VAL A 1 84 ? -18.971 -1.919 20.296 1.00 78.12 84 VAL A CA 1
ATOM 685 C C . VAL A 1 84 ? -20.137 -2.702 20.899 1.00 78.12 84 VAL A C 1
ATOM 687 O O . VAL A 1 84 ? -21.302 -2.355 20.726 1.00 78.12 84 VAL A O 1
ATOM 690 N N . CYS A 1 85 ? -19.832 -3.740 21.678 1.00 78.50 85 CYS A N 1
ATOM 691 C CA . CYS A 1 85 ? -20.843 -4.498 22.405 1.00 78.50 85 CYS A CA 1
ATOM 692 C C . CYS A 1 85 ? -21.456 -3.644 23.527 1.00 78.50 85 CYS A C 1
ATOM 694 O O . CYS A 1 85 ? -20.749 -3.200 24.429 1.00 78.50 85 CYS A O 1
ATOM 696 N N . ARG A 1 86 ? -22.785 -3.502 23.556 1.00 75.56 86 ARG A N 1
ATOM 697 C CA . ARG A 1 86 ? -23.507 -2.736 24.595 1.00 75.56 86 ARG A CA 1
ATOM 698 C C . ARG A 1 86 ? -23.388 -3.313 26.007 1.00 75.56 86 ARG A C 1
ATOM 700 O O . ARG A 1 86 ? -23.553 -2.586 26.983 1.00 75.56 86 ARG A O 1
ATOM 707 N N . LYS A 1 87 ? -23.160 -4.625 26.119 1.00 74.62 87 LYS A N 1
ATOM 708 C CA . LYS A 1 87 ? -23.066 -5.332 27.406 1.00 74.62 87 LYS A CA 1
ATOM 709 C C . LYS A 1 87 ? -21.646 -5.326 27.960 1.00 74.62 87 LYS A C 1
ATOM 711 O O . LYS A 1 87 ? -21.451 -5.014 29.128 1.00 74.62 87 LYS A O 1
ATOM 716 N N . CYS A 1 88 ? -20.667 -5.666 27.121 1.00 74.75 88 CYS A N 1
ATOM 717 C CA . CYS A 1 88 ? -19.260 -5.745 27.520 1.00 74.75 88 CYS A CA 1
ATOM 718 C C . CYS A 1 88 ? -18.537 -4.392 27.414 1.00 74.75 88 CYS A C 1
ATOM 720 O O . CYS A 1 88 ? -17.477 -4.225 28.006 1.00 74.75 88 CYS A O 1
ATOM 722 N N . GLY A 1 89 ? -19.045 -3.457 26.604 1.00 74.94 89 GLY A N 1
ATOM 723 C CA . GLY A 1 89 ? -18.374 -2.197 26.277 1.00 74.94 89 GLY A CA 1
ATOM 724 C C . GLY A 1 89 ? -17.138 -2.350 25.385 1.00 74.94 89 GLY A C 1
ATOM 725 O O . GLY A 1 89 ? -16.408 -1.385 25.179 1.00 74.94 89 GLY A O 1
ATOM 726 N N . LEU A 1 90 ? -16.860 -3.553 24.878 1.00 77.75 90 LEU A N 1
ATOM 727 C CA . LEU A 1 90 ? -15.673 -3.859 24.077 1.00 77.75 90 LEU A CA 1
ATOM 728 C C . LEU A 1 90 ? -15.947 -3.661 22.585 1.00 77.75 90 LEU A C 1
ATOM 730 O O . LEU A 1 90 ? -17.027 -3.997 22.109 1.00 77.75 90 LEU A O 1
ATOM 734 N N . ALA A 1 91 ? -14.955 -3.164 21.847 1.00 76.06 91 ALA A N 1
ATOM 735 C CA . ALA A 1 91 ? -15.002 -3.060 20.390 1.00 76.06 91 ALA A CA 1
ATOM 736 C C . ALA A 1 91 ? -14.607 -4.387 19.708 1.00 76.06 91 ALA A C 1
ATOM 738 O O . ALA A 1 91 ? -13.611 -5.007 20.090 1.00 76.06 91 ALA A O 1
ATOM 739 N N . LYS A 1 92 ? -15.352 -4.780 18.665 1.00 74.38 92 LYS A N 1
ATOM 740 C CA . LYS A 1 92 ? -15.135 -5.965 17.808 1.00 74.38 92 LYS A CA 1
ATOM 741 C C . LYS A 1 92 ? -13.815 -5.890 17.042 1.00 74.38 92 LYS A C 1
ATOM 743 O O . LYS A 1 92 ? -13.131 -6.892 16.861 1.00 74.38 92 LYS A O 1
ATOM 748 N N . LYS A 1 93 ? -13.454 -4.691 16.580 1.00 69.25 93 LYS A N 1
ATOM 749 C CA . LYS A 1 93 ? -12.180 -4.386 15.917 1.00 69.25 93 LYS A CA 1
ATOM 750 C C . LYS A 1 93 ? -11.571 -3.159 16.573 1.00 69.25 93 LYS A C 1
ATOM 752 O O . LYS A 1 93 ? -12.307 -2.258 16.960 1.00 69.25 93 LYS A O 1
ATOM 757 N N . ARG A 1 94 ? -10.236 -3.109 16.664 1.00 66.19 94 ARG A N 1
ATOM 758 C CA . ARG A 1 94 ? -9.530 -1.921 17.154 1.00 66.19 94 ARG A CA 1
ATOM 759 C C . ARG A 1 94 ? -9.778 -0.769 16.173 1.00 66.19 94 ARG A C 1
ATOM 761 O O . ARG A 1 94 ? -9.319 -0.854 15.032 1.00 66.19 94 ARG A O 1
ATOM 768 N N . PRO A 1 95 ? -10.500 0.279 16.578 1.00 63.25 95 PRO A N 1
ATOM 769 C CA . PRO A 1 95 ? -10.839 1.361 15.671 1.00 63.25 95 PRO A CA 1
ATOM 770 C C . PRO A 1 95 ? -9.595 2.211 15.354 1.00 63.25 95 PRO A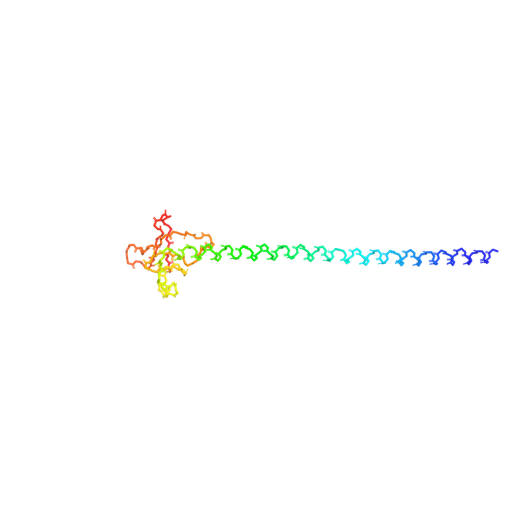 C 1
ATOM 772 O O . PRO A 1 95 ? -8.777 2.462 16.248 1.00 63.25 95 PRO A O 1
ATOM 775 N N . PRO A 1 96 ? -9.421 2.680 14.105 1.00 55.69 96 PRO A N 1
ATOM 776 C CA . PRO A 1 96 ? -8.329 3.585 13.769 1.00 55.69 96 PRO A CA 1
ATOM 777 C C . PRO A 1 96 ? -8.527 4.914 14.514 1.00 55.69 96 PRO A C 1
ATOM 779 O O . PRO A 1 96 ? -9.492 5.633 14.282 1.00 55.69 96 PRO A O 1
ATOM 782 N N . GLY A 1 97 ? -7.637 5.222 15.462 1.00 55.88 97 GLY A N 1
ATOM 783 C CA . GLY A 1 97 ? -7.627 6.495 16.199 1.00 55.88 97 GLY A CA 1
ATOM 784 C C . GLY A 1 97 ? -8.599 6.629 17.387 1.00 55.88 97 GLY A C 1
ATOM 785 O O . GLY A 1 97 ? -8.485 7.601 18.142 1.00 55.88 97 GLY A O 1
ATOM 786 N N . PHE A 1 98 ? -9.510 5.678 17.626 1.00 62.66 98 PHE A N 1
ATOM 787 C CA . PHE A 1 98 ? -10.422 5.734 18.782 1.00 62.66 98 PHE A CA 1
ATOM 788 C C . PHE A 1 98 ? -9.885 4.982 20.012 1.00 62.66 98 PHE A C 1
ATOM 790 O O . PHE A 1 98 ? -8.986 4.144 19.923 1.00 62.66 98 PHE A O 1
ATOM 797 N N . CYS A 1 99 ? -10.429 5.329 21.189 1.00 67.38 99 CYS A N 1
ATOM 798 C CA . CYS A 1 99 ? -10.151 4.625 22.444 1.00 67.38 99 CYS A CA 1
ATOM 799 C C . CYS A 1 99 ? -10.579 3.152 22.307 1.00 67.38 99 CYS A C 1
ATOM 801 O O . CYS A 1 99 ? -11.722 2.864 21.964 1.00 67.38 99 CYS A O 1
ATOM 803 N N . ASP A 1 100 ? -9.662 2.238 22.620 1.00 68.00 100 ASP A N 1
ATOM 804 C CA . ASP A 1 100 ? -9.839 0.784 22.526 1.00 68.00 100 ASP A CA 1
ATOM 805 C C . ASP A 1 100 ? -10.177 0.130 23.887 1.00 68.00 100 ASP A C 1
ATOM 807 O O . ASP A 1 100 ? -9.945 -1.056 24.121 1.00 68.00 100 ASP A O 1
ATOM 811 N N . HIS A 1 101 ? -10.663 0.938 24.831 1.00 77.94 101 HIS A N 1
ATOM 812 C CA . HIS A 1 101 ? -11.041 0.509 26.175 1.00 77.94 101 HIS A CA 1
ATOM 813 C C . HIS A 1 101 ? -12.543 0.233 26.276 1.00 77.94 101 HIS A C 1
ATOM 815 O O . HIS A 1 101 ? -13.300 0.476 25.342 1.00 77.94 101 HIS A O 1
ATOM 821 N N . VAL A 1 102 ? -12.962 -0.254 27.444 1.00 79.00 102 VAL A N 1
ATOM 822 C CA . VAL A 1 102 ? -14.366 -0.513 27.765 1.00 79.00 102 VAL A CA 1
ATOM 823 C C . VAL A 1 102 ? -15.168 0.791 27.740 1.00 79.00 102 VAL A C 1
ATOM 825 O O . VAL A 1 102 ? -14.854 1.746 28.456 1.00 79.00 102 VAL A O 1
ATOM 828 N N . TRP A 1 103 ? -16.210 0.815 26.918 1.00 81.38 103 TRP A N 1
ATOM 829 C CA . TRP A 1 103 ? -17.207 1.875 26.837 1.00 81.38 103 TRP A CA 1
ATOM 830 C C . TRP A 1 103 ? -18.378 1.567 27.763 1.00 81.38 103 TRP A C 1
ATOM 832 O O . TRP A 1 103 ? -18.938 0.472 27.741 1.00 81.38 103 TRP A O 1
ATOM 842 N N . ARG A 1 104 ? -18.786 2.547 28.563 1.00 81.31 104 ARG A N 1
ATOM 843 C CA . ARG A 1 104 ? -19.970 2.460 29.421 1.00 81.31 104 ARG A CA 1
ATOM 844 C C . ARG A 1 104 ? -20.990 3.497 29.005 1.00 81.31 104 ARG A C 1
ATOM 846 O O . ARG A 1 104 ? -20.637 4.532 28.453 1.00 81.31 104 ARG A O 1
ATOM 853 N N . ARG A 1 105 ? -22.260 3.238 29.298 1.00 81.12 105 ARG A N 1
ATOM 854 C CA . ARG A 1 105 ? -23.319 4.229 29.098 1.00 81.12 105 ARG A CA 1
ATOM 855 C C . ARG A 1 105 ? -23.035 5.467 29.958 1.00 81.12 105 ARG A C 1
ATOM 857 O O . ARG A 1 105 ? -22.700 5.324 31.134 1.00 81.12 105 ARG A O 1
ATOM 864 N N . LYS A 1 106 ? -23.166 6.661 29.375 1.00 80.94 106 LYS A N 1
ATOM 865 C CA . LYS A 1 106 ? -23.032 7.935 30.094 1.00 80.94 106 LYS A CA 1
ATOM 866 C C . LYS A 1 106 ? -24.137 8.037 31.154 1.00 80.94 106 LYS A C 1
ATOM 868 O O . LYS A 1 106 ? -25.269 7.611 30.921 1.00 80.94 106 LYS A O 1
ATOM 873 N N . ALA A 1 107 ? -23.807 8.564 32.331 1.00 72.38 107 ALA A N 1
ATOM 874 C CA . ALA A 1 107 ? -24.795 8.820 33.375 1.00 72.38 107 ALA A CA 1
ATOM 875 C C . ALA A 1 107 ? -25.596 10.086 33.023 1.00 72.38 107 ALA A C 1
ATOM 877 O O . ALA A 1 107 ? -25.002 11.142 32.820 1.00 72.38 107 ALA A O 1
ATOM 878 N N . GLY A 1 108 ? -26.926 9.981 32.944 1.00 72.88 108 GLY A N 1
ATOM 879 C CA . GLY A 1 108 ? -27.816 11.106 32.635 1.00 72.88 108 GLY A CA 1
ATOM 880 C C . GLY A 1 108 ? -28.949 10.742 31.674 1.00 72.88 108 GLY A C 1
ATOM 881 O O . GLY A 1 108 ? -29.174 9.572 31.366 1.00 72.88 108 GLY A O 1
ATOM 882 N N . THR A 1 109 ? -29.679 11.760 31.216 1.00 70.06 109 THR A N 1
ATOM 883 C CA . THR A 1 109 ? -30.756 11.636 30.215 1.00 70.06 109 THR A CA 1
ATOM 884 C C . THR A 1 109 ? -30.243 11.636 28.775 1.00 70.06 109 THR A C 1
ATOM 886 O O . THR A 1 109 ? -30.996 11.309 27.862 1.00 70.06 109 THR A O 1
ATOM 889 N N . GLU A 1 110 ? -28.979 12.001 28.560 1.00 75.12 110 GLU A N 1
ATOM 890 C CA . GLU A 1 110 ? -28.350 12.044 27.240 1.00 75.12 110 GLU A CA 1
ATOM 891 C C . GLU A 1 110 ? -28.019 10.636 26.728 1.00 75.12 110 GLU A C 1
ATOM 893 O O . GLU A 1 110 ? -27.503 9.782 27.457 1.00 75.12 110 GLU A O 1
ATOM 898 N N . VAL A 1 111 ? -28.303 10.394 25.447 1.00 75.12 111 VAL A N 1
ATOM 899 C CA . VAL A 1 111 ? -27.951 9.148 24.764 1.00 75.12 111 VAL A CA 1
ATOM 900 C C . VAL A 1 111 ? -26.477 9.222 24.369 1.00 75.12 111 VAL A C 1
ATOM 902 O O . VAL A 1 111 ? -26.101 9.944 23.453 1.00 75.12 111 VAL A O 1
ATOM 905 N N . GLY A 1 112 ? -25.628 8.492 25.089 1.00 80.31 112 GLY A N 1
ATOM 906 C CA . GLY A 1 112 ? -24.199 8.449 24.801 1.00 80.31 112 GLY A CA 1
ATOM 907 C C . GLY A 1 112 ? -23.435 7.451 25.661 1.00 80.31 112 GLY A C 1
ATOM 908 O O . GLY A 1 112 ? -23.971 6.846 26.601 1.00 80.31 112 GLY A O 1
ATOM 909 N N . SER A 1 113 ? -22.158 7.293 25.345 1.00 80.19 113 SER A N 1
ATOM 910 C CA . SER A 1 113 ? -21.222 6.422 26.047 1.00 80.19 113 SER A CA 1
ATOM 911 C C . SER A 1 113 ? -19.913 7.140 26.352 1.00 80.19 113 SER A C 1
ATOM 913 O O . SER A 1 113 ? -19.546 8.118 25.708 1.00 80.19 113 SER A O 1
ATOM 915 N N . ILE A 1 114 ? -19.213 6.661 27.373 1.00 84.31 114 ILE A N 1
ATOM 916 C CA . ILE A 1 114 ? -17.921 7.171 27.815 1.00 84.31 114 ILE A CA 1
ATOM 917 C C . ILE A 1 114 ? -16.938 6.012 27.974 1.00 84.31 114 ILE A C 1
ATOM 919 O O . ILE A 1 114 ? -17.268 4.960 28.524 1.00 84.31 114 ILE A O 1
ATOM 923 N N . CYS A 1 115 ? -15.720 6.192 27.476 1.00 84.12 115 CYS A N 1
ATOM 924 C CA . CYS A 1 115 ? -14.639 5.224 27.631 1.00 84.12 115 CYS A CA 1
ATOM 925 C C . CYS A 1 115 ? -14.075 5.309 29.065 1.00 84.12 115 CYS A C 1
ATOM 927 O O . CYS A 1 115 ? -13.567 6.351 29.477 1.00 84.12 115 CYS A O 1
ATOM 929 N N . GLU A 1 116 ? -14.127 4.202 29.815 1.00 80.44 116 GLU A N 1
ATOM 930 C CA . GLU A 1 116 ? -13.834 4.139 31.262 1.00 80.44 116 GLU A CA 1
ATOM 931 C C . GLU A 1 116 ? -12.417 4.617 31.616 1.00 80.44 116 GLU A C 1
ATOM 933 O O . GLU A 1 116 ? -12.203 5.235 32.653 1.00 80.44 116 GLU A O 1
ATOM 938 N N . LYS A 1 117 ? -11.443 4.369 30.733 1.00 79.44 117 LYS A N 1
ATOM 939 C CA . LYS A 1 117 ? -10.039 4.739 30.966 1.00 79.44 117 LYS A CA 1
ATOM 940 C C . LYS A 1 117 ? -9.627 6.088 30.383 1.00 79.44 117 LYS A C 1
ATOM 942 O O . LYS A 1 117 ? -8.724 6.713 30.921 1.00 79.44 117 LYS A O 1
ATOM 947 N N . CYS A 1 118 ? -10.211 6.517 29.262 1.00 79.62 118 CYS A N 1
ATOM 948 C CA . CYS A 1 118 ? -9.797 7.765 28.602 1.00 79.62 118 CYS A CA 1
ATOM 949 C C . CYS A 1 118 ? -10.739 8.937 28.867 1.00 79.62 118 CYS A C 1
ATOM 951 O O . CYS A 1 118 ? -10.403 10.048 28.475 1.00 79.62 118 CYS A O 1
ATOM 953 N N . GLY A 1 119 ? -11.931 8.695 29.419 1.00 78.31 119 GLY A N 1
ATOM 954 C CA . GLY A 1 119 ? -12.961 9.722 29.581 1.00 78.31 119 GLY A CA 1
ATOM 955 C C . GLY A 1 119 ? -13.502 10.280 28.260 1.00 78.31 119 GLY A C 1
ATOM 956 O O . GLY A 1 119 ? -14.209 11.279 28.270 1.00 78.31 119 GLY A O 1
ATOM 957 N N . LYS A 1 120 ? -13.170 9.668 27.112 1.00 81.06 120 LYS A N 1
ATOM 958 C CA . LYS A 1 120 ? -13.701 10.090 25.810 1.00 81.06 120 LYS A CA 1
ATOM 959 C C . LYS A 1 120 ? -15.188 9.782 25.749 1.00 81.06 120 LYS A C 1
ATOM 961 O O . LYS A 1 120 ? -15.569 8.635 25.970 1.00 81.06 120 LYS A O 1
ATOM 966 N N . GLU A 1 121 ? -15.978 10.786 25.405 1.00 83.81 121 GLU A N 1
ATOM 967 C CA . GLU A 1 121 ? -17.416 10.659 25.209 1.00 83.81 121 GLU A CA 1
ATOM 968 C C . GLU A 1 121 ? -17.748 10.416 23.733 1.00 83.81 121 GLU A C 1
ATOM 970 O O . GLU A 1 121 ? -17.062 10.901 22.831 1.00 83.81 121 GLU A O 1
ATOM 975 N N . HIS A 1 122 ? -18.803 9.647 23.499 1.00 76.06 122 HIS A N 1
ATOM 976 C CA . HIS A 1 122 ? -19.431 9.444 22.207 1.00 76.06 122 HIS A CA 1
ATOM 977 C C . HIS A 1 122 ? -20.930 9.676 22.377 1.00 76.06 122 HIS A C 1
ATOM 979 O O . HIS A 1 122 ? -21.593 8.960 23.129 1.00 76.06 122 HIS A O 1
ATOM 985 N N . SER A 1 123 ? -21.445 10.691 21.699 1.00 72.56 123 SER A N 1
ATOM 986 C CA . SER A 1 123 ? -22.869 10.990 21.592 1.00 72.56 123 SER A CA 1
ATOM 987 C C . SER A 1 123 ? -23.243 11.009 20.114 1.00 72.56 123 SER A C 1
ATOM 989 O O . SER A 1 123 ? -22.483 11.555 19.309 1.00 72.56 123 SER A O 1
ATOM 991 N N . SER A 1 124 ? -24.384 10.409 19.777 1.00 61.97 124 SER A N 1
ATOM 992 C CA . SER A 1 124 ? -25.022 10.524 18.460 1.00 61.97 124 SER A CA 1
ATOM 993 C C . SER A 1 124 ? -25.784 11.828 18.322 1.00 61.97 124 SER A C 1
ATOM 995 O O . SER A 1 124 ? -26.511 12.143 19.293 1.00 61.97 124 SER A O 1
#

pLDDT: mean 80.62, std 12.22, range [52.81, 97.19]

Foldseek 3Di:
DVVVVCVVVVVVVVVV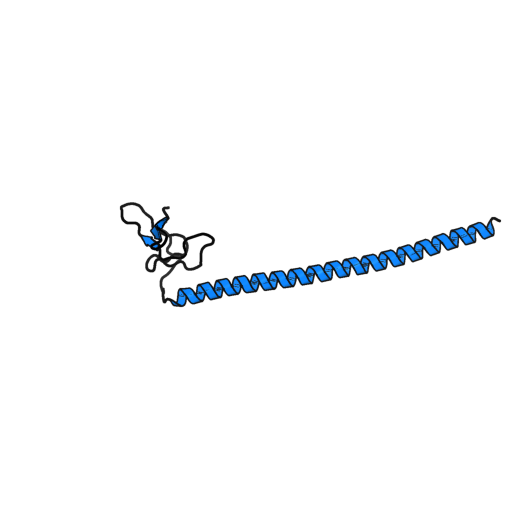VVVVVVVVVVVVVVVVVVVVVVVVVVVVVVVVVVVVVVVQVVVLVVVCVVPPPADQCPCVQQAAPRQAGQVQQAHSGDDVPDDRARWHGDPDPFRYIAHPPPRDIGGD

Secondary structure (DSSP, 8-state):
-HHHHHHHHHHHHHHHHHHHHHHHHHHHHHHHHHHHHHHHHHHHHHHHHHHHHHHHHHHHHHHHTTT--S-S---TTSSS-TTB-TTT--BSS--SSS--S-EEEPSSSS-EEEETTT--EEE-

Sequence (124 aa):
MKEYFLFIVGGMLIGALVLYFVWSVLRAFWSLFEDWRLYQELDELERDADQRKAALERNAAARLDNGCEHDFDDSAFGAFPDGVCRKCGLAKKRPPGFCDHVWRRKAGTEVGSICEKCGKEHSS

Mean predicted aligned error: 12.71 Å

Solvent-accessible surface area (backbone atoms only — not comparable to full-atom values): 7092 Å² total; per-residue (Å²): 114,73,66,63,49,52,54,53,52,51,49,50,52,52,50,50,51,53,51,50,50,54,50,52,51,52,49,52,55,49,52,54,51,52,50,53,50,52,51,53,55,48,54,51,52,50,52,50,52,50,52,51,51,53,49,52,51,51,56,31,52,64,54,51,69,75,67,72,90,64,71,30,81,80,38,88,76,46,27,49,63,86,38,29,19,87,85,75,14,41,58,63,55,83,54,91,93,54,87,83,51,46,38,40,75,44,90,72,92,64,63,20,19,28,25,76,84,76,69,50,73,43,68,102

Radius of gyration: 33.55 Å; Cα contacts (8 Å, |Δi|>4): 116; chains: 1; bounding box: 68×27×90 Å